Protein AF-A0A7K0SQ65-F1 (afdb_monomer)

Nearest PDB structures (foldseek):
  6pux-assembly1_B  TM=8.011E-01  e=9.184E-02  Mycobacterium tuberculosis H37Rv
  4rqq-assembly3_D  TM=5.022E-01  e=2.689E+00  Homo sapiens
  9d1w-assembly1_H  TM=5.154E-01  e=3.078E+00  Homo sapiens

Foldseek 3Di:
DDDDPPVPDPPVDDDPPDDLPQWDKDFPAWDQDPVRDIDGRDIDIDHDDDDDD

Radius of gyration: 16.52 Å; Cα contacts (8 Å, |Δi|>4): 42; chains: 1; boundi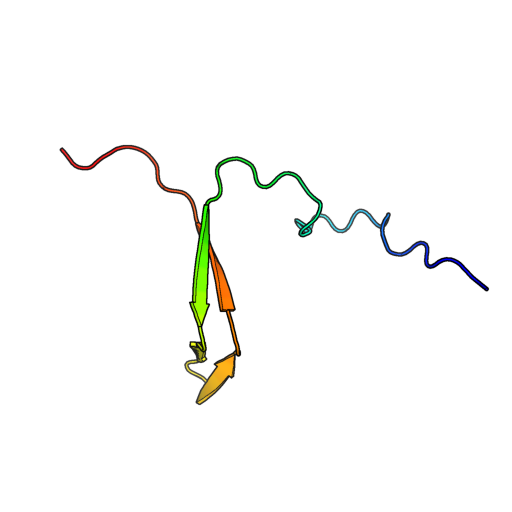ng box: 58×26×32 Å

Mean predicted aligned error: 8.0 Å

Structure (mmCIF, N/CA/C/O backbone):
data_AF-A0A7K0SQ65-F1
#
_entry.id   AF-A0A7K0SQ65-F1
#
loop_
_atom_site.group_PDB
_atom_site.id
_atom_site.type_symbol
_atom_site.label_atom_id
_atom_site.label_alt_id
_atom_site.label_comp_id
_atom_site.label_asym_id
_atom_site.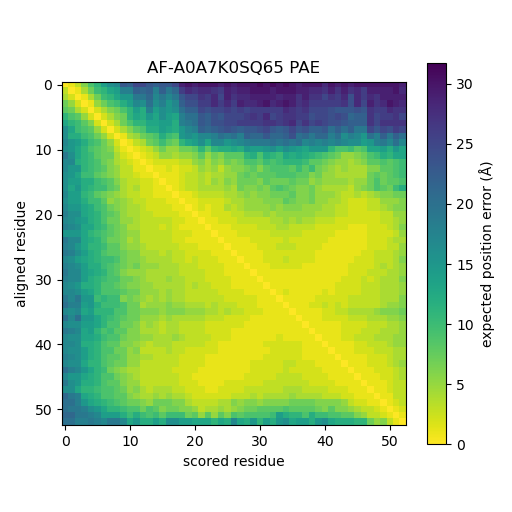label_entity_id
_atom_site.label_seq_id
_atom_site.pdbx_PDB_ins_code
_atom_site.Cartn_x
_atom_site.Cartn_y
_atom_site.Cartn_z
_atom_site.occupancy
_atom_site.B_iso_or_equiv
_atom_site.auth_seq_id
_atom_site.auth_comp_id
_atom_site.auth_asym_id
_atom_site.auth_atom_id
_atom_site.pdbx_PDB_model_num
ATOM 1 N N . MET A 1 1 ? -35.661 7.299 -5.847 1.00 44.31 1 MET A N 1
ATOM 2 C CA . MET A 1 1 ? -34.354 6.614 -5.918 1.00 44.31 1 MET A CA 1
ATOM 3 C C . MET A 1 1 ? -33.328 7.646 -6.346 1.00 44.31 1 MET A C 1
ATOM 5 O O . MET A 1 1 ? -33.322 8.018 -7.508 1.00 44.31 1 MET A O 1
ATOM 9 N N . ALA A 1 2 ? -32.569 8.203 -5.402 1.00 48.66 2 ALA A N 1
ATOM 10 C CA . ALA A 1 2 ? -31.485 9.127 -5.717 1.00 48.66 2 ALA A CA 1
ATOM 11 C C . ALA A 1 2 ? -30.219 8.292 -5.929 1.00 48.66 2 ALA A C 1
ATOM 13 O O . ALA A 1 2 ? -29.705 7.695 -4.987 1.00 48.66 2 ALA A O 1
ATOM 14 N N . THR A 1 3 ? -29.773 8.187 -7.174 1.00 50.38 3 THR A N 1
ATOM 15 C CA . THR A 1 3 ? -28.453 7.662 -7.526 1.00 50.38 3 THR A CA 1
ATOM 16 C C . THR A 1 3 ? -27.405 8.545 -6.852 1.00 50.38 3 THR A C 1
ATOM 18 O O . THR A 1 3 ? -27.358 9.751 -7.083 1.00 50.38 3 THR A O 1
ATOM 21 N N . SER A 1 4 ? -26.626 7.965 -5.943 1.00 55.91 4 SER A N 1
ATOM 22 C CA . SER A 1 4 ? -25.654 8.664 -5.106 1.00 55.91 4 SER A CA 1
ATOM 23 C C . SER A 1 4 ? -24.510 9.255 -5.936 1.00 55.91 4 SER A C 1
ATOM 25 O O . SER A 1 4 ? -23.584 8.549 -6.325 1.00 55.91 4 SER A O 1
ATOM 27 N N . ASP A 1 5 ? -24.546 10.571 -6.133 1.00 61.94 5 ASP A N 1
ATOM 28 C CA . ASP A 1 5 ? -23.518 11.415 -6.769 1.00 61.94 5 ASP A CA 1
ATOM 29 C C . ASP A 1 5 ? -22.271 11.636 -5.873 1.00 61.94 5 ASP A C 1
ATOM 31 O O . ASP A 1 5 ? -21.650 12.696 -5.851 1.00 61.94 5 ASP A O 1
ATOM 35 N N . PHE A 1 6 ? -21.906 10.644 -5.052 1.00 59.12 6 PHE A N 1
ATOM 36 C CA . PHE A 1 6 ? -20.701 10.713 -4.210 1.00 59.12 6 PHE A CA 1
ATOM 37 C C . PHE A 1 6 ? -19.432 10.287 -4.960 1.00 59.12 6 PHE A C 1
ATOM 39 O O . PHE A 1 6 ? -18.352 10.767 -4.630 1.00 59.12 6 PHE A O 1
A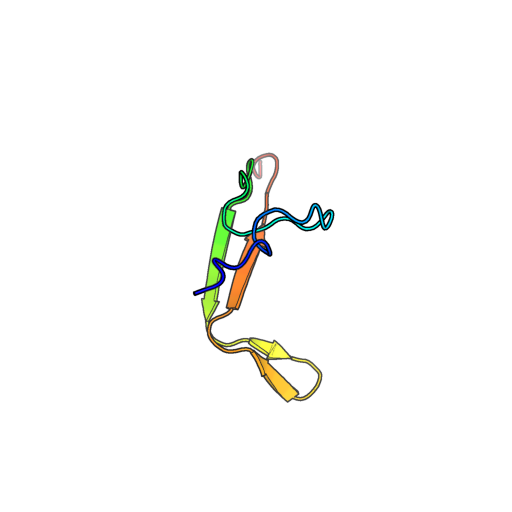TOM 46 N N . SER A 1 7 ? -19.568 9.460 -6.005 1.00 63.47 7 SER A N 1
ATOM 47 C CA . SER A 1 7 ? -18.458 8.924 -6.816 1.00 63.47 7 SER A CA 1
ATOM 48 C C . SER A 1 7 ? -17.674 9.998 -7.589 1.00 63.47 7 SER A C 1
ATOM 50 O O . SER A 1 7 ? -16.568 9.737 -8.044 1.00 63.47 7 SER A O 1
ATOM 52 N N . ARG A 1 8 ? -18.193 11.228 -7.705 1.00 62.78 8 ARG A N 1
ATOM 53 C CA . ARG A 1 8 ? -17.572 12.301 -8.500 1.00 62.78 8 ARG A CA 1
ATOM 54 C C . ARG A 1 8 ? -17.042 13.481 -7.679 1.00 62.78 8 ARG A C 1
ATOM 56 O O . ARG A 1 8 ? -16.787 14.550 -8.234 1.00 62.78 8 ARG A O 1
ATOM 63 N N . ARG A 1 9 ? -16.886 13.344 -6.359 1.00 73.44 9 ARG A N 1
ATOM 64 C CA . ARG A 1 9 ? -16.241 14.398 -5.560 1.00 73.44 9 ARG A CA 1
ATOM 65 C C . ARG A 1 9 ? -14.729 14.280 -5.704 1.00 73.44 9 ARG A C 1
ATOM 67 O O . ARG A 1 9 ? -14.147 13.278 -5.314 1.00 73.44 9 ARG A O 1
ATOM 74 N N . VAL A 1 10 ? -14.092 15.318 -6.240 1.00 71.75 10 VAL A N 1
ATOM 75 C CA . VAL A 1 10 ? -12.629 15.415 -6.276 1.00 71.75 10 VAL A CA 1
ATOM 76 C C . VAL A 1 10 ? -12.144 15.651 -4.847 1.00 71.75 10 VAL A C 1
ATOM 78 O O . VAL A 1 10 ? -12.266 16.754 -4.319 1.00 71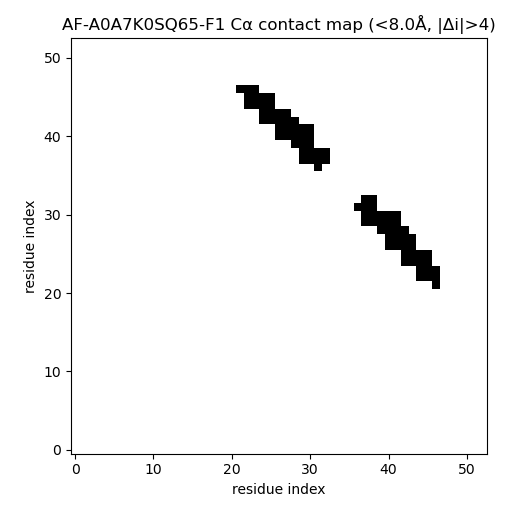.75 10 VAL A O 1
ATOM 81 N N . THR A 1 11 ? -11.649 14.600 -4.197 1.00 82.50 11 THR A N 1
ATOM 82 C CA . THR A 1 11 ? -11.175 14.641 -2.802 1.00 82.50 11 THR A CA 1
ATOM 83 C C . THR A 1 11 ? -9.668 14.875 -2.688 1.00 82.50 11 THR A C 1
ATOM 85 O O . THR A 1 11 ? -9.168 15.112 -1.594 1.00 82.50 11 THR A O 1
ATOM 88 N N . GLY A 1 12 ? -8.929 14.771 -3.799 1.00 79.12 12 GLY A N 1
ATOM 89 C CA . GLY A 1 12 ? -7.465 14.688 -3.799 1.00 79.12 12 GLY A CA 1
ATOM 90 C C . GLY A 1 12 ? -6.924 13.334 -3.320 1.00 79.12 12 GLY A C 1
ATOM 91 O O . GLY A 1 12 ? -5.726 13.091 -3.437 1.00 79.12 12 GLY A O 1
ATOM 92 N N . ALA A 1 13 ? -7.7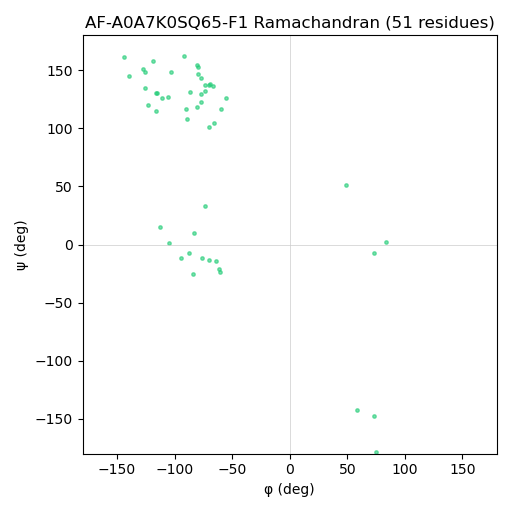86 12.440 -2.825 1.00 83.38 13 ALA A N 1
ATOM 93 C CA . ALA A 1 13 ? -7.408 11.081 -2.474 1.00 83.38 13 ALA A CA 1
ATOM 94 C C . ALA A 1 13 ? -7.328 10.200 -3.729 1.00 83.38 13 ALA A C 1
ATOM 96 O O . ALA A 1 13 ? -8.097 10.360 -4.681 1.00 83.38 13 ALA A O 1
ATOM 97 N N . TRP A 1 14 ? -6.402 9.243 -3.710 1.00 82.06 14 TRP A N 1
ATOM 98 C CA . TRP A 1 14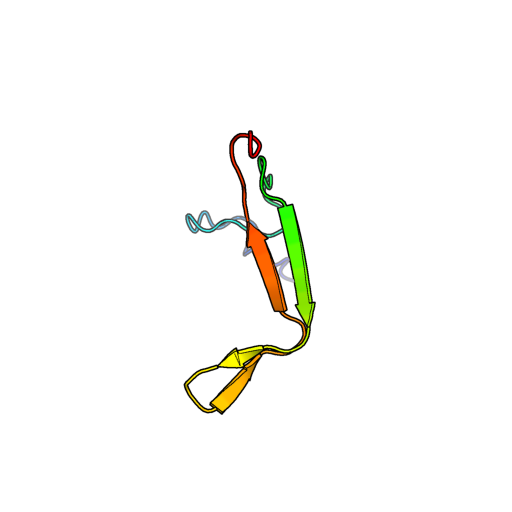 ? -6.466 8.096 -4.608 1.00 82.06 14 TRP A CA 1
ATOM 99 C C . TRP A 1 14 ? -7.628 7.195 -4.171 1.00 82.06 14 TRP A C 1
ATOM 101 O O . TRP A 1 14 ? -7.827 6.987 -2.974 1.00 82.06 14 TRP A O 1
ATOM 111 N N . LEU A 1 15 ? -8.398 6.702 -5.135 1.00 84.38 15 LEU A N 1
ATOM 112 C CA . LEU A 1 15 ? -9.516 5.785 -4.938 1.00 84.38 15 LEU A CA 1
ATOM 113 C C . LEU A 1 15 ? -9.209 4.481 -5.682 1.00 84.38 15 LEU A C 1
ATOM 115 O O . LEU A 1 15 ? -8.403 4.484 -6.607 1.00 84.38 15 LEU A O 1
ATOM 119 N N . GLU A 1 16 ? -9.843 3.375 -5.297 1.00 81.25 16 GLU A N 1
ATOM 120 C CA . GLU A 1 16 ? -9.575 2.052 -5.889 1.00 81.25 16 GLU A CA 1
ATOM 121 C C . GLU A 1 16 ? -9.853 1.980 -7.400 1.00 81.25 16 GLU A C 1
ATOM 123 O O . GLU A 1 16 ? -9.283 1.143 -8.096 1.00 81.25 16 GLU A O 1
ATOM 128 N N . ASP A 1 17 ? -10.715 2.857 -7.912 1.00 84.88 17 ASP A N 1
ATOM 129 C CA . ASP A 1 17 ? -11.038 3.000 -9.332 1.00 84.88 17 ASP A CA 1
ATOM 130 C C . ASP A 1 17 ? -10.094 3.956 -10.083 1.00 84.88 17 ASP A C 1
ATOM 132 O O . ASP A 1 17 ? -10.163 4.055 -11.311 1.00 84.88 17 ASP A O 1
ATOM 136 N N . HIS A 1 18 ? -9.206 4.659 -9.376 1.00 87.81 18 HIS A N 1
ATOM 137 C CA . HIS A 1 18 ? -8.183 5.499 -9.987 1.00 87.81 18 HIS A CA 1
ATOM 138 C C . HIS A 1 18 ? -7.001 4.660 -10.480 1.00 87.81 18 HIS A C 1
ATOM 140 O O . HIS A 1 18 ? -6.655 3.625 -9.910 1.00 87.81 18 HIS A O 1
ATOM 146 N N . ASP A 1 19 ? -6.313 5.161 -11.510 1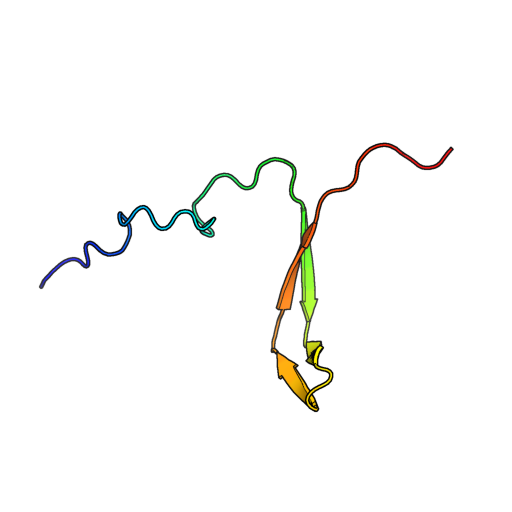.00 89.69 19 ASP A N 1
ATOM 147 C CA . ASP A 1 19 ? -5.116 4.511 -12.040 1.00 89.69 19 ASP A CA 1
ATOM 148 C C . ASP A 1 19 ? -4.069 4.291 -10.921 1.00 89.69 19 ASP A C 1
ATOM 150 O O . ASP A 1 19 ? -3.725 5.233 -10.189 1.00 89.69 19 ASP A O 1
ATOM 154 N N . PRO A 1 20 ? -3.581 3.053 -10.728 1.00 91.31 20 PRO A N 1
ATOM 155 C CA . PRO A 1 20 ? -2.655 2.738 -9.648 1.00 91.31 20 PRO A CA 1
ATOM 156 C C . PRO A 1 20 ? -1.222 3.223 -9.915 1.00 91.31 20 PRO A C 1
ATOM 158 O O . PRO A 1 20 ? -0.411 3.230 -8.981 1.00 91.31 20 PRO A O 1
ATOM 161 N N . GLY A 1 21 ? -0.890 3.649 -11.137 1.00 92.94 21 GLY A N 1
ATOM 162 C CA . GLY A 1 21 ? 0.480 3.885 -11.585 1.00 92.94 21 GLY A CA 1
ATOM 163 C C . GLY A 1 21 ? 1.338 2.623 -11.461 1.00 92.94 21 GLY A C 1
ATOM 164 O O . GLY A 1 21 ? 0.860 1.505 -11.628 1.00 92.94 21 GLY A O 1
ATOM 165 N N . ASP A 1 22 ? 2.603 2.794 -11.085 1.00 94.31 22 ASP A N 1
ATOM 166 C CA . ASP A 1 22 ? 3.561 1.688 -10.912 1.00 94.31 22 ASP A CA 1
ATOM 167 C C . ASP A 1 22 ? 3.465 0.989 -9.541 1.00 94.31 22 ASP A C 1
ATOM 169 O O . ASP A 1 22 ? 4.341 0.200 -9.162 1.00 94.31 22 ASP A O 1
ATOM 173 N N . ARG A 1 23 ? 2.432 1.300 -8.749 1.00 94.00 23 ARG A N 1
ATOM 174 C CA . ARG A 1 23 ? 2.257 0.703 -7.424 1.00 94.00 23 ARG A CA 1
ATOM 175 C C . ARG A 1 23 ? 1.897 -0.770 -7.560 1.00 94.00 23 ARG A C 1
ATOM 177 O O . ARG A 1 23 ? 1.058 -1.171 -8.362 1.00 94.00 23 ARG A O 1
ATOM 184 N N . ARG A 1 24 ? 2.507 -1.577 -6.705 1.00 94.31 24 ARG A N 1
ATOM 185 C CA . ARG A 1 24 ? 2.176 -2.982 -6.480 1.00 94.31 24 ARG A CA 1
ATOM 186 C C . ARG A 1 24 ? 1.391 -3.078 -5.180 1.00 94.31 24 ARG A C 1
ATOM 188 O O . ARG A 1 24 ? 1.624 -2.299 -4.259 1.00 94.31 24 ARG A O 1
ATOM 195 N N . PHE A 1 25 ? 0.482 -4.039 -5.104 1.00 94.94 25 PHE A N 1
ATOM 196 C CA . PHE A 1 25 ? -0.365 -4.252 -3.935 1.00 94.94 25 PHE A CA 1
ATOM 197 C C . PHE A 1 25 ? -0.048 -5.611 -3.323 1.00 94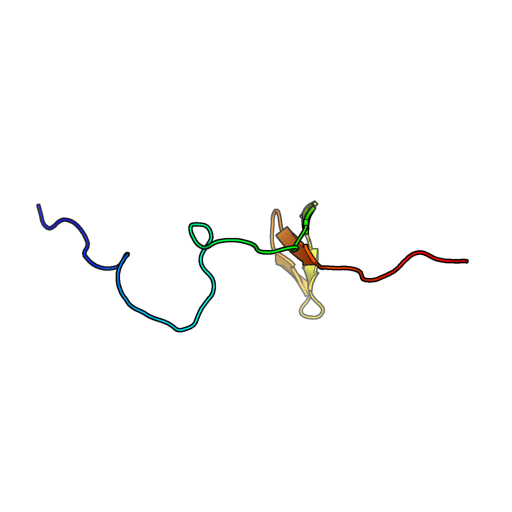.94 25 PHE A C 1
ATOM 199 O O . PHE A 1 25 ? 0.007 -6.616 -4.034 1.00 94.94 25 PHE A O 1
ATOM 206 N N . LEU A 1 26 ? 0.181 -5.633 -2.014 1.00 97.25 26 LEU A N 1
ATOM 207 C CA . LEU A 1 26 ? 0.449 -6.841 -1.243 1.00 97.25 26 LEU A CA 1
ATOM 208 C C . LEU A 1 26 ? -0.577 -6.960 -0.122 1.00 97.25 26 LEU A C 1
ATOM 210 O O . LEU A 1 26 ? -0.651 -6.088 0.739 1.00 97.25 26 LEU A O 1
ATOM 214 N N . ASN A 1 27 ? -1.343 -8.048 -0.118 1.00 97.31 27 ASN A N 1
ATOM 215 C CA . ASN A 1 27 ? -2.173 -8.405 1.025 1.00 97.31 27 ASN A CA 1
ATOM 216 C C . ASN A 1 27 ? -1.280 -9.019 2.111 1.00 97.31 27 ASN A C 1
ATOM 218 O O . ASN A 1 27 ? -0.574 -9.995 1.849 1.00 97.31 27 ASN A O 1
ATOM 222 N N . VAL A 1 28 ? -1.293 -8.421 3.300 1.00 97.81 28 VAL A N 1
ATOM 223 C CA . VAL A 1 28 ? -0.492 -8.848 4.458 1.00 97.81 28 VAL A CA 1
ATOM 224 C C . VAL A 1 28 ? -1.330 -9.561 5.524 1.00 97.81 28 VAL A C 1
ATOM 226 O O . VAL A 1 28 ? -0.783 -9.992 6.533 1.00 97.81 28 VAL A O 1
ATOM 229 N N . GLY A 1 29 ? -2.632 -9.736 5.287 1.00 98.25 29 GLY A N 1
ATOM 230 C CA . GLY A 1 29 ? -3.567 -10.319 6.242 1.00 98.25 29 GLY A CA 1
ATOM 231 C C . GLY A 1 29 ? -3.880 -9.365 7.389 1.00 98.25 29 GLY A C 1
ATOM 232 O O . GLY A 1 29 ? -3.939 -8.149 7.207 1.00 98.25 29 GLY A O 1
ATOM 233 N N . ASP A 1 30 ? -4.117 -9.923 8.568 1.00 98.44 30 ASP A N 1
ATOM 234 C CA . ASP A 1 30 ? -4.427 -9.139 9.759 1.00 98.44 30 ASP A CA 1
ATOM 235 C C . ASP A 1 30 ? -3.167 -8.437 10.282 1.00 98.44 30 ASP A C 1
ATOM 237 O O . ASP A 1 30 ? -2.109 -9.053 10.424 1.00 98.44 30 ASP A O 1
ATOM 241 N N . LEU A 1 31 ? -3.285 -7.140 10.571 1.00 98.12 31 LEU A N 1
ATOM 242 C CA . LEU A 1 31 ? -2.196 -6.298 11.058 1.00 98.12 31 LEU A CA 1
ATOM 243 C C . LEU A 1 31 ? -2.514 -5.799 12.468 1.00 98.12 31 LEU A C 1
ATOM 245 O O . LEU A 1 31 ? -3.440 -5.012 12.657 1.00 98.12 31 LEU A O 1
ATOM 249 N N . GLU A 1 32 ? -1.723 -6.230 13.446 1.00 98.31 32 GLU A N 1
ATOM 250 C CA . GLU A 1 32 ? -1.760 -5.687 14.803 1.00 98.31 32 GLU A CA 1
ATOM 251 C C . GLU A 1 32 ? -1.035 -4.332 14.847 1.00 98.31 32 GLU A C 1
ATOM 253 O O . GLU A 1 32 ? 0.085 -4.186 14.351 1.00 98.31 32 GLU A O 1
ATOM 258 N N . LEU A 1 33 ? -1.698 -3.327 15.412 1.00 98.12 33 LEU A N 1
ATOM 259 C CA . LEU A 1 33 ? -1.178 -1.975 15.585 1.00 98.12 33 LEU A CA 1
ATOM 260 C C . LEU A 1 33 ? -0.491 -1.825 16.944 1.00 98.12 33 LEU A C 1
ATOM 262 O O . LEU A 1 33 ? -0.774 -2.555 17.888 1.00 98.12 33 LEU A O 1
ATOM 266 N N . GLU A 1 34 ? 0.340 -0.793 17.092 1.00 98.06 34 GLU A N 1
ATOM 267 C CA . GLU A 1 34 ? 0.982 -0.471 18.378 1.00 98.06 34 GLU A CA 1
ATOM 268 C C . GLU A 1 34 ? -0.025 -0.138 19.496 1.00 98.06 34 GLU A C 1
ATOM 270 O O . GLU A 1 34 ? 0.300 -0.253 20.676 1.00 98.06 34 GLU A O 1
ATOM 275 N N . SER A 1 35 ? -1.258 0.247 19.146 1.00 98.12 35 SER A N 1
ATOM 276 C CA . SER A 1 35 ? -2.359 0.426 20.101 1.00 98.12 35 SER A CA 1
ATOM 277 C C . SER A 1 35 ? -2.882 -0.892 20.692 1.00 98.12 35 SER A C 1
ATOM 279 O O . SER A 1 35 ? -3.644 -0.854 21.657 1.00 98.12 35 SER A O 1
ATOM 281 N N . GLY A 1 36 ? -2.505 -2.041 20.119 1.00 98.25 36 GLY A N 1
ATOM 282 C CA . GLY A 1 36 ? -3.072 -3.361 20.406 1.00 98.25 36 GLY A CA 1
ATOM 283 C C . GLY A 1 36 ? -4.355 -3.677 19.624 1.00 98.25 36 GLY A C 1
ATOM 284 O O . GLY A 1 36 ? -4.955 -4.730 19.830 1.00 98.25 36 GLY A O 1
ATOM 285 N N . GLU A 1 37 ? -4.809 -2.783 18.741 1.00 98.62 37 GLU A N 1
ATOM 286 C CA . GLU A 1 37 ? -5.937 -3.054 17.841 1.00 98.62 37 GLU A CA 1
ATOM 287 C C . GLU A 1 37 ? -5.503 -3.873 16.618 1.00 98.62 37 GLU A C 1
ATOM 289 O O . GLU A 1 37 ? -4.353 -3.805 16.190 1.00 98.62 37 GLU A O 1
ATOM 294 N N . ILE A 1 38 ? -6.442 -4.610 16.017 1.00 98.56 38 ILE A N 1
ATOM 295 C CA . ILE A 1 38 ? -6.207 -5.396 14.799 1.00 98.56 38 ILE A CA 1
ATOM 296 C C . ILE A 1 38 ? -6.965 -4.772 13.631 1.00 98.56 38 ILE A C 1
ATOM 298 O O . ILE A 1 38 ? -8.187 -4.610 13.680 1.00 98.56 38 ILE A O 1
ATOM 302 N N . LEU A 1 39 ? -6.242 -4.491 12.549 1.00 98.31 39 LEU A N 1
ATOM 303 C CA . LEU A 1 39 ? -6.826 -4.210 11.246 1.00 98.31 39 LEU A CA 1
ATOM 304 C C . LEU A 1 39 ? -6.960 -5.524 10.466 1.00 98.31 39 LEU A C 1
ATOM 306 O O . LEU A 1 39 ? -5.940 -6.145 10.164 1.00 98.31 39 LEU A O 1
ATOM 310 N N . PRO A 1 40 ? -8.180 -5.967 10.129 1.00 98.00 40 PRO A N 1
ATOM 311 C CA . PRO A 1 40 ? -8.356 -7.213 9.400 1.00 98.00 40 PRO A CA 1
ATOM 312 C C . PRO A 1 40 ? -8.033 -7.048 7.910 1.00 98.00 40 PRO A C 1
ATOM 314 O O . PRO A 1 40 ? -8.392 -6.036 7.303 1.00 98.00 40 PRO A O 1
ATOM 317 N N . ASN A 1 41 ? -7.433 -8.079 7.30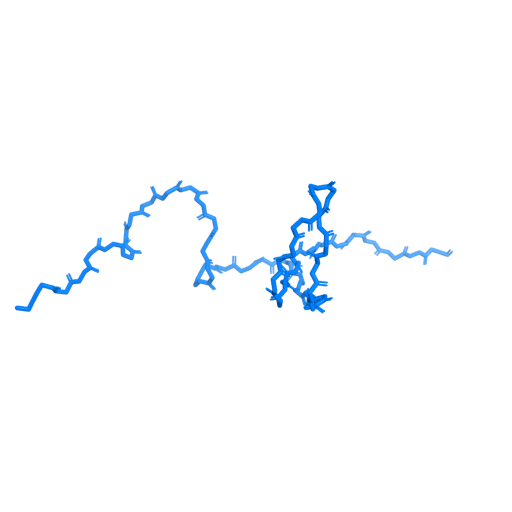6 1.00 97.75 41 ASN A N 1
ATOM 318 C CA . ASN A 1 41 ? -7.246 -8.213 5.851 1.00 97.75 41 ASN A CA 1
ATOM 319 C C . ASN A 1 41 ? -6.651 -6.965 5.150 1.00 97.75 41 ASN A C 1
ATOM 321 O O . ASN A 1 41 ? -7.185 -6.459 4.157 1.00 97.75 41 ASN A O 1
ATOM 325 N N . VAL A 1 42 ? -5.540 -6.454 5.674 1.00 97.44 42 VAL A N 1
ATOM 326 C CA . VAL A 1 42 ? -4.873 -5.246 5.182 1.00 97.44 42 VAL A CA 1
ATOM 327 C C . VAL A 1 42 ? -4.153 -5.506 3.859 1.00 97.44 42 VAL A C 1
ATOM 329 O O . VAL A 1 42 ? -3.436 -6.491 3.685 1.00 97.44 42 VAL A O 1
ATOM 332 N N . THR A 1 43 ? -4.290 -4.559 2.929 1.00 95.75 43 THR A N 1
ATOM 333 C CA . THR A 1 43 ? -3.511 -4.505 1.687 1.00 95.75 43 THR A CA 1
ATOM 334 C C . THR A 1 43 ? -2.628 -3.263 1.673 1.00 95.75 43 THR A C 1
ATOM 336 O O . THR A 1 43 ? -3.101 -2.152 1.900 1.00 95.75 43 THR A O 1
ATOM 339 N N . ILE A 1 44 ? -1.342 -3.448 1.379 1.00 95.31 44 ILE A N 1
ATOM 340 C CA . ILE A 1 44 ? -0.335 -2.389 1.314 1.00 95.31 44 ILE A CA 1
ATOM 341 C C . ILE A 1 44 ? 0.012 -2.095 -0.145 1.00 95.31 44 ILE A C 1
ATOM 343 O O . ILE A 1 44 ? 0.406 -2.994 -0.890 1.00 95.31 44 ILE A O 1
ATOM 347 N N . ALA A 1 45 ? -0.086 -0.825 -0.538 1.00 94.75 45 ALA A N 1
ATOM 348 C CA . ALA A 1 45 ? 0.446 -0.332 -1.804 1.00 94.75 45 ALA A CA 1
ATOM 349 C C . ALA A 1 45 ? 1.919 0.071 -1.635 1.00 94.75 45 ALA A C 1
ATOM 351 O O . ALA A 1 45 ? 2.257 0.817 -0.716 1.00 94.75 45 ALA A O 1
ATOM 352 N N . TYR A 1 46 ? 2.798 -0.383 -2.527 1.00 94.81 46 TYR A N 1
ATOM 353 C CA . TYR A 1 46 ? 4.222 -0.049 -2.500 1.00 94.81 46 TYR A CA 1
ATOM 354 C C . TYR A 1 46 ? 4.796 0.103 -3.908 1.00 94.81 46 TYR A C 1
ATOM 356 O O . TYR A 1 46 ? 4.244 -0.394 -4.886 1.00 94.81 46 TYR A O 1
ATOM 364 N N . GLN A 1 47 ? 5.939 0.771 -4.012 1.00 96.19 47 GLN A N 1
ATOM 365 C CA . GLN A 1 47 ? 6.725 0.848 -5.238 1.00 96.19 47 GLN A CA 1
ATOM 366 C C . GLN A 1 47 ? 8.207 0.723 -4.880 1.00 96.19 47 GLN A C 1
ATOM 368 O O . GLN A 1 47 ? 8.638 1.170 -3.818 1.00 96.19 47 GLN A O 1
ATOM 373 N N . SER A 1 48 ? 8.977 0.083 -5.755 1.00 94.19 48 SER A N 1
ATOM 374 C CA . SER A 1 48 ? 10.429 -0.062 -5.635 1.00 94.19 48 SER A CA 1
ATOM 375 C C . SER A 1 48 ? 11.104 0.446 -6.903 1.00 94.19 48 SER A C 1
ATOM 377 O O . SER A 1 48 ? 10.555 0.279 -7.992 1.00 94.19 48 SER A O 1
ATOM 379 N N . TRP A 1 49 ? 12.312 0.994 -6.775 1.00 95.88 49 TRP A N 1
ATOM 380 C CA . TRP A 1 49 ? 13.089 1.515 -7.901 1.00 95.88 49 TRP A CA 1
ATOM 381 C C . TRP A 1 49 ? 14.478 0.886 -7.942 1.00 95.88 49 TRP A C 1
ATOM 383 O O . TRP A 1 49 ? 15.163 0.815 -6.924 1.00 95.88 49 TRP A O 1
ATOM 393 N N . GLY A 1 50 ? 14.896 0.472 -9.139 1.00 94.44 50 GLY A N 1
ATOM 394 C CA . GLY A 1 50 ? 16.156 -0.237 -9.347 1.00 94.44 50 GLY A CA 1
ATOM 395 C C . GLY A 1 50 ? 16.119 -1.698 -8.887 1.00 94.44 50 GLY A C 1
ATOM 396 O O . GLY A 1 50 ? 15.096 -2.215 -8.438 1.00 94.44 50 GLY A O 1
ATOM 397 N N . THR A 1 51 ? 17.258 -2.370 -9.031 1.00 92.31 51 THR A N 1
ATOM 398 C CA . THR A 1 51 ? 17.501 -3.744 -8.574 1.00 92.31 51 THR A CA 1
ATOM 399 C C . THR A 1 51 ? 18.766 -3.769 -7.723 1.00 92.31 51 THR A C 1
ATOM 401 O O . THR A 1 51 ? 19.657 -2.944 -7.922 1.00 92.31 51 THR A O 1
ATOM 404 N N . LEU A 1 52 ? 18.851 -4.700 -6.771 1.00 92.12 52 LEU A N 1
ATOM 405 C CA . LEU A 1 52 ? 20.079 -4.903 -5.999 1.00 92.12 52 LEU A CA 1
ATOM 406 C C . LEU A 1 52 ? 21.187 -5.442 -6.929 1.00 92.12 52 LEU A C 1
ATOM 408 O O . LEU A 1 52 ? 20.895 -6.308 -7.755 1.00 92.12 52 LEU A O 1
ATOM 412 N N . ASN A 1 53 ? 22.410 -4.907 -6.807 1.00 78.19 53 ASN A N 1
ATOM 413 C CA . ASN A 1 53 ? 23.589 -5.289 -7.604 1.00 78.19 53 ASN A CA 1
ATOM 414 C C . ASN A 1 53 ? 24.373 -6.437 -6.967 1.00 78.19 53 ASN A C 1
ATOM 416 O O . ASN A 1 53 ? 24.514 -6.413 -5.723 1.00 78.19 53 ASN A O 1
#

Secondary structure (DSSP, 8-state):
----TTTT---SS--TTS--TT-EEEEEEEEE-TTS-EEEEEEEEE---S---

Solvent-accessible surface area (backbone atoms only — not comparable to full-atom values): 3853 Å² total; per-residue (Å²): 136,81,82,77,80,67,89,76,63,89,76,88,67,88,50,93,89,46,88,67,75,84,51,46,76,44,76,71,39,64,43,78,43,97,86,72,49,74,44,75,70,38,69,47,78,44,75,85,83,89,75,91,132

pLDDT: mean 86.78, std 14.89, range [44.31, 98.62]

Sequence (53 aa):
MATSDFSRRVTGAWLEDHDPGDRRFLNVGDLELESGEILPNVTIAYQSWGTLN